Protein AF-A0A9E3XY06-F1 (afdb_monomer_lite)

Secondary structure (DSSP, 8-state):
-----------GGGGS-BTTB-HHHHHHHHHHHHTTTS-TTHHHHHHHHTT--HHHHHHHHHHHHHHHHH-HHHHHHHHHHHHS---

Sequence (87 aa):
MTTHDHHPPSRPELLEPAHGVSLAQYALVARRMAARGYDPAASAEIAEDLGIPLHTWRLARAEWDHRLTTDPAVAAEFSHHYKHPLR

Foldseek 3Di:
DDDPPPLPPDPVVLQPQQLNHGLLNVLVLQLVCVVVVVDPVVSQVSCVVVVHHSVSSVRRVVSLVVSCVPHVVSVVVSVVSNVVHDD

Structure (mmCIF, N/CA/C/O backbone):
data_AF-A0A9E3XY06-F1
#
_entry.id   AF-A0A9E3XY06-F1
#
loop_
_atom_site.group_PDB
_atom_site.id
_atom_site.type_symbol
_atom_site.label_atom_id
_atom_site.label_alt_id
_atom_site.label_comp_id
_atom_site.label_asym_id
_atom_site.label_entity_id
_atom_site.label_seq_id
_atom_site.pdbx_PDB_ins_code
_atom_site.Cartn_x
_atom_site.Cartn_y
_atom_site.Cartn_z
_atom_site.occupancy
_atom_site.B_iso_or_equiv
_atom_site.auth_seq_id
_atom_site.auth_comp_id
_atom_site.auth_asym_id
_atom_site.auth_atom_id
_atom_site.pdbx_PDB_model_num
ATOM 1 N N . MET A 1 1 ? -1.951 21.395 34.265 1.00 42.88 1 MET A N 1
ATOM 2 C CA . MET A 1 1 ? -2.250 21.339 32.820 1.00 42.88 1 MET A CA 1
ATOM 3 C C . MET A 1 1 ? -2.177 19.886 32.415 1.00 42.88 1 MET A C 1
ATOM 5 O O . MET A 1 1 ? -1.089 19.339 32.330 1.00 42.88 1 MET A O 1
ATOM 9 N N . THR A 1 2 ? -3.327 19.231 32.336 1.00 44.19 2 THR A N 1
ATOM 10 C CA . THR A 1 2 ? -3.444 17.821 31.967 1.00 44.19 2 THR A CA 1
ATOM 11 C C . THR A 1 2 ? -3.096 17.668 30.493 1.00 44.19 2 THR A C 1
ATOM 13 O O . THR A 1 2 ? -3.702 18.312 29.640 1.00 44.19 2 THR A O 1
ATOM 16 N N . THR A 1 3 ? -2.092 16.845 30.213 1.00 50.44 3 THR A N 1
ATOM 17 C CA . THR A 1 3 ? -1.743 16.346 28.886 1.00 50.44 3 THR A CA 1
ATOM 18 C C . THR A 1 3 ? -2.971 15.639 28.326 1.00 50.44 3 THR A C 1
ATOM 20 O O . THR A 1 3 ? -3.311 14.539 28.755 1.00 50.44 3 THR A O 1
ATOM 23 N N . HIS A 1 4 ? -3.703 16.301 27.436 1.00 47.38 4 HIS A N 1
ATOM 24 C CA . HIS A 1 4 ? -4.815 15.680 26.730 1.00 47.38 4 HIS A CA 1
ATOM 25 C C . HIS A 1 4 ? -4.217 14.874 25.578 1.00 47.38 4 HIS A C 1
ATOM 27 O O . HIS A 1 4 ? -4.168 15.329 24.438 1.00 47.38 4 HIS A O 1
ATOM 33 N N . ASP A 1 5 ? -3.695 13.695 25.911 1.00 50.94 5 ASP A N 1
ATOM 34 C CA . ASP A 1 5 ? -3.428 12.627 24.951 1.00 50.94 5 ASP A CA 1
ATOM 35 C C . ASP A 1 5 ? -4.793 12.136 24.434 1.00 50.94 5 ASP A C 1
ATOM 37 O O . ASP A 1 5 ? -5.357 11.146 24.891 1.00 50.94 5 ASP A O 1
ATOM 41 N N . HIS A 1 6 ? -5.417 12.922 23.549 1.00 48.31 6 HIS A N 1
ATOM 42 C CA . HIS A 1 6 ? -6.426 12.377 22.652 1.00 48.31 6 HIS A CA 1
ATOM 43 C C . HIS A 1 6 ? -5.641 11.676 21.557 1.00 48.31 6 HIS A C 1
ATOM 45 O O . HIS A 1 6 ? -5.310 12.273 20.536 1.00 48.31 6 HIS A O 1
ATOM 51 N N . HIS A 1 7 ? -5.372 10.394 21.745 1.00 52.34 7 HIS A N 1
ATOM 52 C CA . HIS A 1 7 ? -5.542 9.510 20.611 1.00 52.34 7 HIS A CA 1
ATOM 53 C C . HIS A 1 7 ? -7.038 9.609 20.257 1.00 52.34 7 HIS A C 1
ATOM 55 O O . HIS A 1 7 ? -7.863 9.162 21.063 1.00 52.34 7 HIS A O 1
ATOM 61 N N . PRO A 1 8 ? -7.446 10.297 19.168 1.00 53.62 8 PRO A N 1
ATOM 62 C CA . PRO A 1 8 ? -8.845 10.259 18.771 1.00 53.62 8 PRO A CA 1
ATOM 63 C C . PRO A 1 8 ? -9.231 8.784 18.597 1.00 53.62 8 PRO A C 1
ATOM 65 O O . PRO A 1 8 ? -8.397 8.007 18.131 1.00 53.62 8 PRO A O 1
ATOM 68 N N . PRO A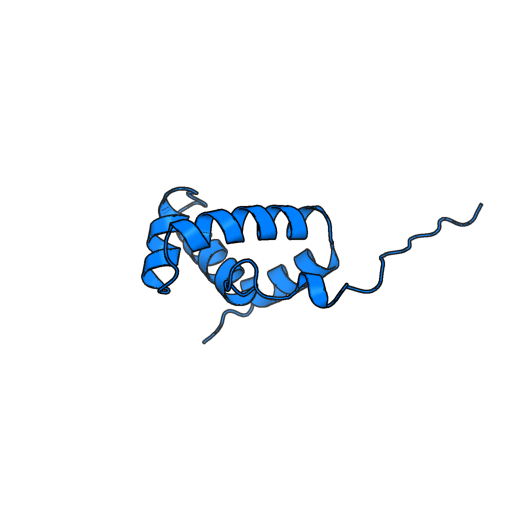 1 9 ? -10.446 8.362 18.986 1.00 55.19 9 PRO A N 1
ATOM 69 C CA . PRO A 1 9 ? -10.898 7.012 18.676 1.00 55.19 9 PRO A CA 1
ATOM 70 C C . PRO A 1 9 ? -10.683 6.775 17.181 1.00 55.19 9 PRO A C 1
ATOM 72 O O . PRO A 1 9 ? -11.030 7.650 16.381 1.00 55.19 9 PRO A O 1
ATOM 75 N N . SER A 1 10 ? -10.063 5.641 16.837 1.00 57.62 10 SER A N 1
ATOM 76 C CA . SER A 1 10 ? -9.772 5.227 15.466 1.00 57.62 10 SER A CA 1
ATOM 77 C C . SER A 1 10 ? -10.965 5.574 14.594 1.00 57.62 10 SER A C 1
ATOM 79 O O . SER A 1 10 ? -12.055 5.040 14.804 1.00 57.62 10 SER A O 1
ATOM 81 N N . ARG A 1 11 ? -10.800 6.527 13.678 1.00 71.69 11 ARG A N 1
ATOM 82 C CA . ARG A 1 11 ? -11.913 6.955 12.839 1.00 71.69 11 ARG A CA 1
ATOM 83 C C . ARG A 1 11 ? -12.169 5.827 11.838 1.00 71.69 11 ARG A C 1
ATOM 85 O O . ARG A 1 11 ? -11.301 5.588 10.999 1.00 71.69 11 ARG A O 1
ATOM 92 N N . PRO A 1 12 ? -13.300 5.104 11.912 1.00 73.94 12 PRO A N 1
ATOM 93 C CA . PRO A 1 12 ? -13.513 3.911 11.090 1.00 73.94 12 PRO A CA 1
ATOM 94 C C . PRO A 1 12 ? -13.502 4.232 9.587 1.00 73.94 12 PRO A C 1
ATOM 96 O O . PRO A 1 12 ? -13.077 3.406 8.788 1.00 73.94 12 PRO A O 1
ATOM 99 N N . GLU A 1 13 ? -13.860 5.465 9.220 1.00 85.00 13 GLU A N 1
ATOM 100 C CA . GLU A 1 13 ? -13.742 6.025 7.866 1.00 85.00 13 GLU A CA 1
ATOM 101 C C . GLU A 1 13 ? -12.300 6.008 7.313 1.00 85.00 13 GLU A C 1
ATOM 103 O O . GLU A 1 13 ? -12.087 5.842 6.115 1.00 85.00 13 GLU A O 1
ATOM 108 N N . LEU A 1 14 ? -11.276 6.094 8.172 1.00 87.12 14 LEU A N 1
ATOM 109 C CA . LEU A 1 14 ? -9.872 6.027 7.747 1.00 87.12 14 LEU A CA 1
ATOM 110 C C . LEU A 1 14 ? -9.426 4.607 7.378 1.00 87.12 14 LEU A C 1
ATOM 112 O O . LEU A 1 14 ? -8.385 4.447 6.737 1.00 87.12 14 LEU A O 1
ATOM 116 N N . LEU A 1 15 ? -10.200 3.584 7.751 1.00 90.88 15 LEU A N 1
ATOM 117 C CA . LEU A 1 15 ? -9.974 2.191 7.358 1.00 90.88 15 LEU A CA 1
ATOM 118 C C . LEU A 1 15 ? -10.754 1.807 6.092 1.00 90.88 15 LEU A C 1
ATOM 120 O O . LEU A 1 15 ? -10.546 0.715 5.559 1.00 90.88 15 LEU A O 1
ATOM 124 N N . GLU A 1 16 ? -11.615 2.692 5.579 1.00 94.06 16 GLU A N 1
ATOM 125 C CA . GLU A 1 16 ? -12.311 2.451 4.318 1.00 94.06 16 GLU A CA 1
ATOM 126 C C . GLU A 1 16 ? -11.325 2.372 3.140 1.00 94.06 16 GLU A C 1
ATOM 128 O O . GLU A 1 16 ? -10.300 3.065 3.146 1.00 94.06 16 GLU A O 1
ATOM 133 N N . PRO A 1 17 ? -11.611 1.552 2.110 1.00 96.12 17 PRO A N 1
ATOM 134 C CA . PRO A 1 17 ? -10.727 1.386 0.960 1.00 96.12 17 PRO A CA 1
ATOM 135 C C . PRO A 1 17 ? -10.381 2.715 0.272 1.00 96.12 17 PRO A C 1
ATOM 137 O O . PRO A 1 17 ? -11.256 3.395 -0.264 1.00 96.12 17 PRO A O 1
ATOM 140 N N . ALA A 1 18 ? -9.092 3.049 0.208 1.00 95.81 18 ALA A N 1
ATOM 141 C CA . ALA A 1 18 ? -8.607 4.206 -0.538 1.00 95.81 18 ALA A CA 1
ATOM 142 C C . ALA A 1 18 ? -8.688 3.909 -2.040 1.00 95.81 18 ALA A C 1
ATOM 144 O O . ALA A 1 18 ? -8.037 2.984 -2.528 1.00 95.81 18 ALA A O 1
ATOM 145 N N . HIS A 1 19 ? -9.520 4.649 -2.776 1.00 95.38 19 HIS A N 1
ATOM 146 C CA . HIS A 1 19 ? -9.765 4.424 -4.208 1.00 95.38 19 HIS A CA 1
ATOM 147 C C . HIS A 1 19 ? -10.118 2.963 -4.569 1.00 95.38 19 HIS A C 1
ATOM 149 O O . HIS A 1 19 ? -9.784 2.483 -5.649 1.00 95.38 19 HIS A O 1
ATOM 155 N N . GLY A 1 20 ? -10.784 2.235 -3.665 1.00 94.12 20 GLY A N 1
ATOM 156 C CA . GLY A 1 20 ? -11.130 0.821 -3.860 1.00 94.12 20 GLY A CA 1
ATOM 157 C C . GLY A 1 20 ? -10.023 -0.177 -3.496 1.00 94.12 20 GLY A C 1
ATOM 158 O O . GLY A 1 20 ? -10.235 -1.381 -3.618 1.00 94.12 20 GLY A O 1
ATOM 159 N N . VAL A 1 21 ? -8.871 0.289 -3.005 1.00 96.62 21 VAL A N 1
ATOM 160 C CA . VAL A 1 21 ? -7.801 -0.558 -2.463 1.00 96.62 21 VAL A CA 1
ATOM 161 C C . VAL A 1 21 ? -7.925 -0.611 -0.945 1.00 96.62 21 VAL A C 1
ATOM 163 O O . VAL A 1 21 ? -7.712 0.381 -0.244 1.00 96.62 21 VAL A O 1
ATOM 166 N N . SER A 1 22 ? -8.258 -1.788 -0.426 1.00 96.06 22 SER A N 1
ATOM 167 C CA . SER A 1 22 ? -8.324 -2.031 1.017 1.00 96.06 22 SER A CA 1
ATOM 168 C C . SER A 1 22 ? -6.946 -1.941 1.682 1.00 96.06 22 SER A C 1
ATOM 170 O O . SER A 1 22 ? -5.912 -2.188 1.052 1.00 96.06 22 SER A O 1
ATOM 172 N N . LEU A 1 23 ? -6.931 -1.680 2.993 1.00 95.44 23 LEU A N 1
ATOM 173 C CA . LEU A 1 23 ? -5.700 -1.683 3.787 1.00 95.44 23 LEU A CA 1
ATOM 174 C C . LEU A 1 23 ? -4.972 -3.036 3.725 1.00 95.44 23 LEU A C 1
ATOM 176 O O . LEU A 1 23 ? -3.745 -3.088 3.676 1.00 95.44 23 LEU A O 1
ATOM 180 N N . ALA A 1 24 ? -5.726 -4.136 3.654 1.00 95.12 24 ALA A N 1
ATOM 181 C CA . ALA A 1 24 ? -5.177 -5.479 3.515 1.00 95.12 24 ALA A CA 1
ATOM 182 C C . ALA A 1 24 ? -4.455 -5.690 2.171 1.00 95.12 24 ALA A C 1
ATOM 184 O O . ALA A 1 24 ? -3.361 -6.255 2.144 1.00 95.12 24 ALA A O 1
ATOM 185 N N . GLN A 1 25 ? -5.022 -5.203 1.060 1.00 96.12 25 GLN A N 1
ATOM 186 C CA . GLN A 1 25 ? -4.352 -5.229 -0.247 1.00 96.12 25 GLN A CA 1
ATOM 187 C C . GLN A 1 25 ? -3.098 -4.347 -0.243 1.00 96.12 25 GLN A C 1
ATOM 189 O O . GLN A 1 25 ? -2.050 -4.781 -0.720 1.00 96.12 25 GLN A O 1
ATOM 194 N N . TYR A 1 26 ? -3.174 -3.150 0.349 1.00 96.38 26 TYR A N 1
ATOM 195 C CA . TYR A 1 26 ? -2.019 -2.262 0.496 1.00 96.38 26 TYR A CA 1
ATOM 196 C C . TYR A 1 26 ? -0.877 -2.935 1.275 1.00 96.38 26 TYR A C 1
ATOM 198 O O . TYR A 1 26 ? 0.265 -2.978 0.811 1.00 96.38 26 TYR A O 1
ATOM 206 N N . ALA A 1 27 ? -1.194 -3.550 2.419 1.00 95.81 27 ALA A N 1
ATOM 207 C CA . ALA A 1 27 ? -0.237 -4.293 3.234 1.00 95.81 27 ALA A CA 1
ATOM 208 C C . ALA A 1 27 ? 0.359 -5.504 2.498 1.00 95.81 27 ALA A C 1
ATOM 210 O O . ALA A 1 27 ? 1.557 -5.774 2.625 1.00 95.81 27 ALA A O 1
ATOM 211 N N . LEU A 1 28 ? -0.439 -6.208 1.689 1.00 94.88 28 LEU A N 1
ATOM 212 C CA . LEU A 1 28 ? 0.039 -7.317 0.862 1.00 94.88 28 LEU A CA 1
ATOM 213 C C . LEU A 1 28 ? 1.056 -6.846 -0.189 1.00 94.88 28 LEU A C 1
ATOM 215 O O . LEU A 1 28 ? 2.109 -7.477 -0.336 1.00 94.88 28 LEU A O 1
ATOM 219 N N . VAL A 1 29 ? 0.786 -5.729 -0.875 1.00 94.56 29 VAL A N 1
ATOM 220 C CA . VAL A 1 29 ? 1.741 -5.125 -1.820 1.00 94.56 29 VAL A CA 1
ATOM 221 C C . VAL A 1 29 ? 3.017 -4.706 -1.090 1.00 94.56 29 VAL A C 1
ATOM 223 O O . VAL A 1 29 ? 4.109 -5.083 -1.515 1.00 94.56 29 VAL A O 1
ATOM 226 N N . ALA A 1 30 ? 2.899 -4.008 0.045 1.00 93.69 30 ALA A N 1
ATOM 227 C CA . ALA A 1 30 ? 4.042 -3.581 0.855 1.00 93.69 30 ALA A CA 1
ATOM 228 C C . ALA A 1 30 ? 4.928 -4.752 1.293 1.00 93.69 30 ALA A C 1
ATOM 230 O O . ALA A 1 30 ? 6.157 -4.684 1.227 1.00 93.69 30 ALA A O 1
ATOM 231 N N . ARG A 1 31 ? 4.315 -5.872 1.672 1.00 92.69 31 ARG A N 1
ATOM 232 C CA . ARG A 1 31 ? 5.047 -7.079 2.053 1.00 92.69 31 ARG A CA 1
ATOM 233 C C . ARG A 1 31 ? 5.750 -7.744 0.871 1.00 92.69 31 ARG A C 1
ATOM 235 O O . ARG A 1 31 ? 6.888 -8.189 1.008 1.00 92.69 31 ARG A O 1
ATOM 242 N N . ARG A 1 32 ? 5.101 -7.815 -0.292 1.00 93.25 32 ARG A N 1
ATOM 243 C CA . ARG A 1 32 ? 5.734 -8.331 -1.518 1.00 93.25 32 ARG A CA 1
ATOM 244 C C . ARG A 1 32 ? 6.876 -7.419 -1.985 1.00 93.25 32 ARG A C 1
ATOM 246 O O . ARG A 1 32 ? 7.888 -7.932 -2.453 1.00 93.25 32 ARG A O 1
ATOM 253 N N . MET A 1 33 ? 6.768 -6.102 -1.781 1.00 92.75 33 MET A N 1
ATOM 254 C CA . MET A 1 33 ? 7.878 -5.165 -1.991 1.00 92.75 33 MET A CA 1
ATOM 255 C C . MET A 1 33 ? 9.041 -5.425 -1.033 1.00 92.75 33 MET A C 1
ATOM 257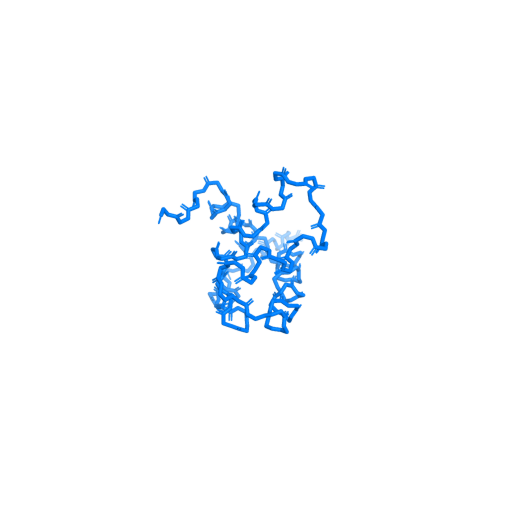 O O . MET A 1 33 ? 10.190 -5.368 -1.459 1.00 92.75 33 MET A O 1
ATOM 261 N N . ALA A 1 34 ? 8.778 -5.747 0.238 1.00 90.88 34 ALA A N 1
ATOM 262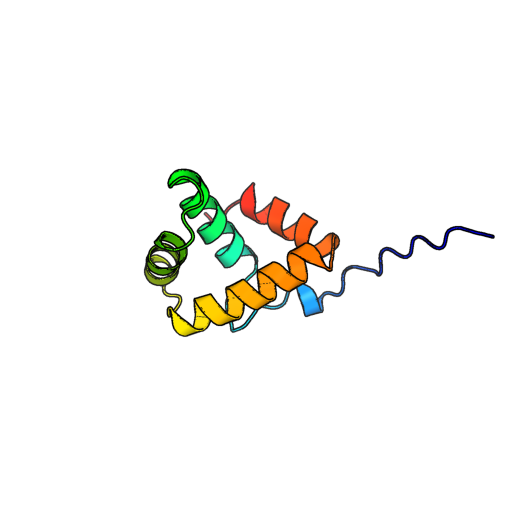 C CA . ALA A 1 34 ? 9.834 -6.050 1.207 1.00 90.88 34 ALA A CA 1
ATOM 263 C C . ALA A 1 34 ? 10.714 -7.234 0.759 1.00 90.88 34 ALA A C 1
ATOM 265 O O . ALA A 1 34 ? 11.931 -7.198 0.932 1.00 90.88 34 ALA A O 1
ATOM 266 N N . ALA A 1 35 ? 10.128 -8.236 0.092 1.00 88.38 35 ALA A N 1
ATOM 267 C CA . ALA A 1 35 ? 10.873 -9.343 -0.520 1.00 88.38 35 ALA A CA 1
ATOM 268 C C . ALA A 1 35 ? 11.751 -8.917 -1.717 1.00 88.38 35 ALA A C 1
ATOM 270 O O . ALA A 1 35 ? 12.647 -9.657 -2.116 1.00 88.38 35 ALA A O 1
ATOM 271 N N . ARG A 1 36 ? 11.506 -7.728 -2.279 1.00 88.75 36 ARG A N 1
ATOM 272 C CA . ARG A 1 36 ? 12.246 -7.109 -3.390 1.00 88.75 36 ARG A CA 1
ATOM 273 C C . ARG A 1 36 ? 13.069 -5.886 -2.946 1.00 88.75 36 ARG A C 1
ATOM 275 O O . ARG A 1 36 ? 13.430 -5.062 -3.776 1.00 88.75 36 ARG A O 1
ATOM 282 N N . GLY A 1 37 ? 13.346 -5.733 -1.646 1.00 89.12 37 GLY A N 1
ATOM 283 C CA . GLY A 1 37 ? 14.153 -4.621 -1.122 1.00 89.12 37 GLY A CA 1
ATOM 284 C C . GLY A 1 37 ? 13.418 -3.281 -0.996 1.00 89.12 37 GLY A C 1
ATOM 285 O O . GLY A 1 37 ? 14.066 -2.242 -0.982 1.00 89.12 37 GLY A O 1
ATOM 286 N N . TYR A 1 38 ? 12.085 -3.300 -0.887 1.00 84.38 38 TYR A N 1
ATOM 287 C CA . TYR A 1 38 ? 11.220 -2.111 -0.824 1.00 84.38 38 TYR A CA 1
ATOM 288 C C . TYR A 1 38 ? 11.264 -1.227 -2.075 1.00 84.38 38 TYR A C 1
ATOM 290 O O . TYR A 1 38 ? 11.055 -0.020 -1.983 1.00 84.38 38 TYR A O 1
ATOM 298 N N . ASP A 1 39 ? 11.500 -1.823 -3.246 1.00 86.75 39 ASP A N 1
ATOM 299 C CA . ASP A 1 39 ? 11.497 -1.089 -4.507 1.00 86.75 39 ASP A CA 1
ATOM 300 C C . ASP A 1 39 ? 10.113 -0.462 -4.799 1.00 86.75 39 ASP A C 1
ATOM 302 O O . ASP A 1 39 ? 9.134 -1.184 -5.033 1.00 86.75 39 ASP A O 1
ATOM 306 N N . PRO A 1 40 ? 10.007 0.881 -4.827 1.00 81.69 40 PRO A N 1
ATOM 307 C CA . PRO A 1 40 ? 8.765 1.566 -5.153 1.00 81.69 40 PRO A CA 1
ATOM 308 C C . PRO A 1 40 ? 8.292 1.303 -6.584 1.00 81.69 40 PRO A C 1
ATOM 310 O O . PRO A 1 40 ? 7.082 1.381 -6.818 1.00 81.69 40 PRO A O 1
ATOM 313 N N . ALA A 1 41 ? 9.203 1.022 -7.524 1.00 86.25 41 ALA A N 1
ATOM 314 C CA . ALA A 1 41 ? 8.854 0.732 -8.913 1.00 86.25 41 ALA A CA 1
ATOM 315 C C . ALA A 1 41 ? 8.162 -0.634 -9.025 1.00 86.25 41 ALA A C 1
ATOM 317 O O . ALA A 1 41 ? 7.084 -0.723 -9.613 1.00 86.25 41 ALA A O 1
ATOM 318 N N . ALA A 1 42 ? 8.682 -1.653 -8.332 1.00 89.44 42 ALA A N 1
ATOM 319 C CA . ALA A 1 42 ? 8.054 -2.972 -8.238 1.00 89.44 42 ALA A CA 1
ATOM 320 C C . ALA A 1 42 ? 6.633 -2.953 -7.639 1.00 89.44 42 ALA A C 1
ATOM 322 O O . ALA A 1 42 ? 5.853 -3.874 -7.881 1.00 89.44 42 ALA A O 1
ATOM 323 N N . SER A 1 43 ? 6.266 -1.916 -6.873 1.00 90.94 43 SER A N 1
ATOM 324 C CA . SER A 1 43 ? 4.919 -1.780 -6.293 1.00 90.94 43 SER A CA 1
ATOM 325 C C . SER A 1 43 ? 3.807 -1.791 -7.344 1.00 90.94 43 SER A C 1
ATOM 327 O O . SER A 1 43 ? 2.743 -2.349 -7.091 1.00 90.94 43 SER A O 1
ATOM 329 N N . ALA A 1 44 ? 4.070 -1.204 -8.516 1.00 91.31 44 ALA A N 1
ATOM 330 C CA . ALA A 1 44 ? 3.132 -1.130 -9.629 1.00 91.31 44 ALA A CA 1
ATOM 331 C C . ALA A 1 44 ? 2.843 -2.521 -10.198 1.00 91.31 44 ALA A C 1
ATOM 333 O O . ALA A 1 44 ? 1.690 -2.934 -10.242 1.00 91.31 44 ALA A O 1
ATOM 334 N N . GLU A 1 45 ? 3.895 -3.268 -10.535 1.00 92.69 45 GLU A N 1
ATOM 335 C CA . GLU A 1 45 ? 3.781 -4.632 -11.060 1.00 92.69 45 GLU A CA 1
ATOM 336 C C . GLU A 1 45 ? 3.064 -5.562 -10.076 1.00 92.69 45 GLU A C 1
ATOM 338 O O . GLU A 1 45 ? 2.222 -6.370 -10.459 1.00 92.69 45 GLU A O 1
ATOM 343 N N . ILE A 1 46 ? 3.382 -5.443 -8.782 1.00 94.38 46 ILE A N 1
ATOM 344 C CA . ILE A 1 46 ? 2.748 -6.245 -7.734 1.00 94.38 46 ILE A CA 1
ATOM 345 C C . ILE A 1 46 ? 1.263 -5.889 -7.596 1.00 94.38 46 ILE A C 1
ATOM 347 O O . ILE A 1 46 ? 0.445 -6.781 -7.384 1.00 94.38 46 ILE A O 1
ATOM 351 N N . ALA A 1 47 ? 0.911 -4.605 -7.673 1.00 94.38 47 ALA A N 1
ATOM 352 C CA . ALA A 1 47 ? -0.478 -4.170 -7.615 1.00 94.38 47 ALA A CA 1
ATOM 353 C C . ALA A 1 47 ? -1.271 -4.683 -8.829 1.00 94.38 47 ALA A C 1
ATOM 355 O O . ALA A 1 47 ? -2.380 -5.189 -8.656 1.00 94.38 47 ALA A O 1
ATOM 356 N N . GLU A 1 48 ? -0.683 -4.640 -10.027 1.00 94.44 48 GLU A N 1
ATOM 357 C CA . GLU A 1 48 ? -1.293 -5.188 -11.243 1.00 94.44 48 GLU A CA 1
ATOM 358 C C . GLU A 1 48 ? -1.497 -6.710 -11.163 1.00 94.44 48 GLU A C 1
ATOM 360 O O . GLU A 1 48 ? -2.566 -7.190 -11.535 1.00 94.44 48 GLU A O 1
ATOM 365 N N . ASP A 1 49 ? -0.547 -7.466 -10.594 1.00 93.81 49 ASP A N 1
ATOM 366 C CA . ASP A 1 49 ? -0.695 -8.912 -10.322 1.00 93.81 49 ASP A CA 1
ATOM 367 C C . ASP A 1 49 ? -1.873 -9.221 -9.377 1.00 93.81 49 ASP A C 1
ATOM 369 O O . ASP A 1 49 ? -2.500 -10.276 -9.461 1.00 93.81 49 ASP A O 1
ATOM 373 N N . LEU A 1 50 ? -2.225 -8.273 -8.504 1.00 91.56 50 LEU A N 1
ATOM 374 C CA . LEU A 1 50 ? -3.394 -8.348 -7.622 1.00 91.56 50 LEU A CA 1
ATOM 375 C C . LEU A 1 50 ? -4.680 -7.803 -8.270 1.00 91.56 50 LEU A C 1
ATOM 377 O O . LEU A 1 50 ? -5.704 -7.688 -7.593 1.00 91.56 50 LEU A O 1
ATOM 381 N N . GLY A 1 51 ? -4.642 -7.454 -9.559 1.00 94.44 51 GLY A N 1
ATOM 382 C CA . GLY A 1 51 ? -5.776 -6.909 -10.305 1.00 94.44 51 GLY A CA 1
ATOM 383 C C . GLY A 1 51 ? -6.083 -5.440 -10.005 1.00 94.44 51 GLY A C 1
ATOM 384 O O . GLY A 1 51 ? -7.177 -4.972 -10.317 1.00 94.44 51 GLY A O 1
ATOM 385 N N . ILE A 1 52 ? -5.150 -4.704 -9.395 1.00 95.69 52 ILE A N 1
ATOM 386 C CA . ILE A 1 52 ? -5.305 -3.279 -9.086 1.00 95.69 52 ILE A CA 1
ATOM 387 C C . ILE A 1 52 ? -4.705 -2.467 -10.243 1.00 95.69 52 ILE A C 1
ATOM 389 O O . ILE A 1 52 ? -3.497 -2.544 -10.471 1.00 95.69 52 ILE A O 1
ATOM 393 N N . PRO A 1 53 ? -5.496 -1.646 -10.959 1.00 94.81 53 PRO A N 1
ATOM 394 C CA . PRO A 1 53 ? -4.963 -0.812 -12.029 1.00 94.81 53 PRO A CA 1
ATOM 395 C C . PRO A 1 53 ? -3.902 0.167 -11.513 1.00 94.81 53 PRO A C 1
ATOM 397 O O . PRO A 1 53 ? -4.075 0.776 -10.456 1.00 94.81 53 PRO A O 1
ATOM 400 N N . LEU A 1 54 ? -2.847 0.411 -12.297 1.00 92.12 54 LEU A N 1
ATOM 401 C CA . LEU A 1 54 ? -1.751 1.310 -11.909 1.00 92.12 54 LEU A CA 1
ATOM 402 C C . LEU A 1 54 ? -2.230 2.704 -11.465 1.00 92.12 54 LEU A C 1
ATOM 404 O O . LEU A 1 54 ? -1.733 3.255 -10.482 1.00 92.12 54 LEU A O 1
ATOM 408 N N . HIS A 1 55 ? -3.196 3.290 -12.178 1.00 93.44 55 HIS A N 1
ATOM 409 C CA . HIS A 1 55 ? -3.734 4.606 -11.822 1.00 93.44 55 HIS A CA 1
ATOM 410 C C . HIS A 1 55 ? -4.419 4.580 -10.445 1.00 93.44 55 HIS A C 1
ATOM 412 O O . HIS A 1 55 ? -4.195 5.477 -9.634 1.00 93.44 55 HIS A O 1
ATOM 418 N N . THR A 1 56 ? -5.187 3.525 -10.160 1.00 95.50 56 THR A N 1
ATOM 419 C CA . THR A 1 56 ? -5.847 3.287 -8.874 1.00 95.50 56 THR A CA 1
ATOM 420 C C . THR A 1 56 ? -4.816 3.097 -7.770 1.00 95.50 56 THR A C 1
ATOM 422 O O . THR A 1 56 ? -4.908 3.742 -6.729 1.00 95.50 56 THR A O 1
ATOM 425 N N . TRP A 1 57 ? -3.790 2.280 -8.025 1.00 95.44 57 TRP A N 1
ATOM 426 C CA . TRP A 1 57 ? -2.709 2.025 -7.077 1.00 95.44 57 TRP A CA 1
ATOM 427 C C . TRP A 1 57 ? -1.980 3.305 -6.670 1.00 95.44 57 TRP A C 1
ATOM 429 O O . TRP A 1 57 ? -1.751 3.527 -5.486 1.00 95.44 57 TRP A O 1
ATOM 439 N N . ARG A 1 58 ? -1.640 4.181 -7.624 1.00 94.62 58 ARG A N 1
ATOM 440 C CA . ARG A 1 58 ? -0.918 5.430 -7.324 1.00 94.62 58 ARG A CA 1
ATOM 441 C C . ARG A 1 58 ? -1.718 6.365 -6.420 1.00 94.62 58 ARG A C 1
ATOM 443 O O . ARG A 1 58 ? -1.136 6.954 -5.512 1.00 94.62 58 ARG A O 1
ATOM 450 N N . LEU A 1 59 ? -3.021 6.491 -6.668 1.00 96.12 59 LEU A N 1
ATOM 451 C CA . LEU A 1 59 ? -3.913 7.311 -5.850 1.00 96.12 59 LEU A CA 1
ATOM 452 C C . LEU A 1 59 ? -4.089 6.701 -4.454 1.00 96.12 59 LEU A C 1
ATOM 454 O O . LEU A 1 59 ? -3.841 7.368 -3.452 1.00 96.12 59 LEU A O 1
ATOM 458 N N . ALA A 1 60 ? -4.408 5.405 -4.394 1.00 96.50 60 ALA A N 1
ATOM 459 C CA . ALA A 1 60 ? -4.570 4.677 -3.142 1.00 96.50 60 ALA A CA 1
ATOM 460 C C . ALA A 1 60 ? -3.304 4.687 -2.280 1.00 96.50 60 ALA A C 1
ATOM 462 O O . ALA A 1 60 ? -3.387 4.876 -1.072 1.00 96.50 60 ALA A O 1
ATOM 463 N N . ARG A 1 61 ? -2.125 4.504 -2.885 1.00 95.44 61 ARG A N 1
ATOM 464 C CA . ARG A 1 61 ? -0.842 4.528 -2.178 1.00 95.44 61 ARG A CA 1
ATOM 465 C C . ARG A 1 61 ? -0.589 5.879 -1.523 1.00 95.44 61 ARG A C 1
ATOM 467 O O . ARG A 1 61 ? -0.227 5.907 -0.356 1.00 95.44 61 ARG A O 1
ATOM 474 N N . ALA A 1 62 ? -0.785 6.978 -2.253 1.00 95.44 62 ALA A N 1
ATOM 475 C CA . ALA A 1 62 ? -0.582 8.316 -1.703 1.00 95.44 62 ALA A CA 1
ATOM 476 C C . ALA A 1 62 ? -1.504 8.577 -0.501 1.00 95.44 62 ALA A C 1
ATOM 478 O O . ALA A 1 62 ?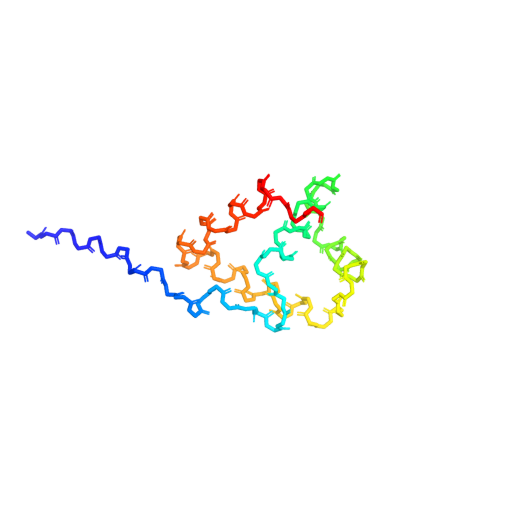 -1.075 9.132 0.510 1.00 95.44 62 ALA A O 1
ATOM 479 N N . GLU A 1 63 ? -2.757 8.132 -0.593 1.00 95.69 63 GLU A N 1
ATOM 480 C CA . GLU A 1 63 ? -3.720 8.252 0.494 1.00 95.69 63 GLU A CA 1
ATOM 481 C C . GLU A 1 63 ? -3.377 7.344 1.685 1.00 95.69 63 GLU A C 1
ATOM 483 O O . GLU A 1 63 ? -3.385 7.812 2.823 1.00 95.69 63 GLU A O 1
ATOM 488 N N . TRP A 1 64 ? -3.006 6.082 1.456 1.00 96.44 64 TRP A N 1
ATOM 489 C CA . TRP A 1 64 ? -2.576 5.185 2.529 1.00 96.44 64 TRP A CA 1
ATOM 490 C C . TRP A 1 64 ? -1.298 5.670 3.213 1.00 96.44 64 TRP A C 1
ATOM 492 O O . TRP A 1 64 ? -1.251 5.673 4.439 1.00 96.44 64 TRP A O 1
ATOM 502 N N . ASP A 1 65 ? -0.304 6.151 2.466 1.00 94.56 65 ASP A N 1
ATOM 503 C CA . ASP A 1 65 ? 0.915 6.743 3.032 1.00 94.56 65 ASP A CA 1
ATOM 504 C C . ASP A 1 65 ? 0.579 7.957 3.920 1.00 94.56 65 ASP A C 1
ATOM 506 O O . ASP A 1 65 ? 1.113 8.102 5.024 1.00 94.56 65 ASP A O 1
ATOM 510 N N . HIS A 1 66 ? -0.367 8.801 3.494 1.00 94.75 66 HIS A N 1
ATOM 511 C CA . HIS A 1 66 ? -0.846 9.920 4.305 1.00 94.75 66 HIS A CA 1
ATOM 512 C C . HIS A 1 66 ? -1.575 9.456 5.577 1.00 94.75 66 HIS A C 1
ATOM 514 O O . HIS A 1 66 ? -1.283 9.944 6.672 1.00 94.75 66 HIS A O 1
ATOM 520 N N . ARG A 1 67 ? -2.491 8.487 5.464 1.00 94.62 67 ARG A N 1
ATOM 521 C CA . ARG A 1 67 ? -3.250 7.958 6.609 1.00 94.62 67 ARG A CA 1
ATOM 522 C C . ARG A 1 67 ? -2.336 7.252 7.616 1.00 94.62 67 ARG A C 1
ATOM 524 O O . ARG A 1 67 ? -2.461 7.502 8.807 1.00 94.62 67 ARG A O 1
ATOM 531 N N . LEU A 1 68 ? -1.371 6.452 7.155 1.00 94.06 68 LEU A N 1
ATOM 532 C CA . LEU A 1 68 ? -0.403 5.740 8.006 1.00 94.06 68 LEU A CA 1
ATOM 533 C C . LEU A 1 68 ? 0.526 6.673 8.784 1.00 94.06 68 LEU A C 1
ATOM 535 O O . LEU A 1 68 ? 0.965 6.329 9.879 1.00 94.06 68 LEU A O 1
ATOM 539 N N . THR A 1 69 ? 0.852 7.833 8.214 1.00 92.69 69 THR A N 1
ATOM 540 C CA . THR A 1 69 ? 1.718 8.830 8.862 1.00 92.69 69 THR A CA 1
ATOM 541 C C . THR A 1 69 ? 0.952 9.760 9.799 1.00 92.69 69 THR A C 1
ATOM 543 O O . THR A 1 69 ? 1.541 10.296 10.735 1.00 92.69 69 THR A O 1
ATOM 546 N N . THR A 1 70 ? -0.348 9.943 9.564 1.00 89.88 70 THR A N 1
ATOM 547 C CA . THR A 1 70 ? -1.189 10.887 10.314 1.00 89.88 70 THR A CA 1
ATOM 548 C C . THR A 1 70 ? -1.980 10.212 11.432 1.00 89.88 70 THR A C 1
ATOM 550 O O . THR A 1 70 ? -2.244 10.847 12.452 1.00 89.88 70 THR A O 1
ATOM 553 N N . ASP A 1 71 ? -2.351 8.940 11.265 1.00 90.50 71 ASP A N 1
ATOM 554 C CA . ASP A 1 71 ? -3.214 8.224 12.199 1.00 90.50 71 ASP A CA 1
ATOM 555 C C . ASP A 1 71 ? -2.558 6.926 12.723 1.00 90.50 71 ASP A C 1
ATOM 557 O O . ASP A 1 71 ? -2.390 5.946 11.983 1.00 90.50 71 ASP A O 1
ATOM 561 N N . PRO A 1 72 ? -2.180 6.884 14.014 1.00 89.31 72 PRO A N 1
ATOM 562 C CA . PRO A 1 72 ? -1.550 5.708 14.608 1.00 89.31 72 PRO A CA 1
ATOM 563 C C . PRO A 1 72 ? -2.457 4.469 14.678 1.00 89.31 72 PRO A C 1
ATOM 565 O O . PRO A 1 72 ? -1.930 3.355 14.729 1.00 89.31 72 PRO A O 1
ATOM 568 N N . ALA A 1 73 ? -3.787 4.608 14.653 1.00 89.50 73 ALA A N 1
ATOM 569 C CA . ALA A 1 73 ? -4.677 3.450 14.604 1.00 89.50 73 ALA A CA 1
ATOM 570 C C . ALA A 1 73 ? -4.656 2.785 13.223 1.00 89.50 73 ALA A C 1
ATOM 572 O O . ALA A 1 73 ? -4.602 1.558 13.134 1.00 89.50 73 ALA A O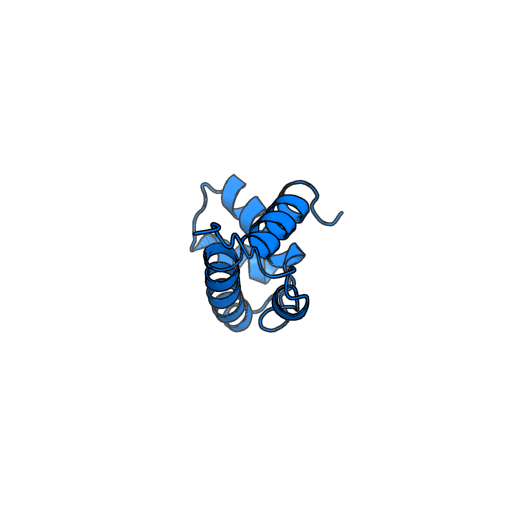 1
ATOM 573 N N . VAL A 1 74 ? -4.595 3.574 12.144 1.00 92.81 74 VAL A N 1
ATOM 574 C CA . VAL A 1 74 ? -4.384 3.036 10.788 1.00 92.81 74 VAL A CA 1
ATOM 575 C C . VAL A 1 74 ? -3.039 2.306 10.699 1.00 92.81 74 VAL A C 1
ATOM 577 O O . VAL A 1 74 ? -2.960 1.217 10.125 1.00 92.81 74 VAL A O 1
ATOM 580 N N . ALA A 1 75 ? -1.983 2.849 11.316 1.00 93.75 75 ALA A N 1
ATOM 581 C CA . ALA A 1 75 ? -0.675 2.190 11.381 1.00 93.75 75 ALA A CA 1
ATOM 582 C C . ALA A 1 75 ? -0.706 0.853 12.151 1.00 93.75 75 ALA A C 1
ATOM 584 O O . ALA A 1 75 ? -0.031 -0.112 11.762 1.00 93.75 75 ALA A O 1
ATOM 585 N N . ALA A 1 76 ? -1.505 0.769 13.219 1.00 92.38 76 ALA A N 1
ATOM 586 C CA . ALA A 1 7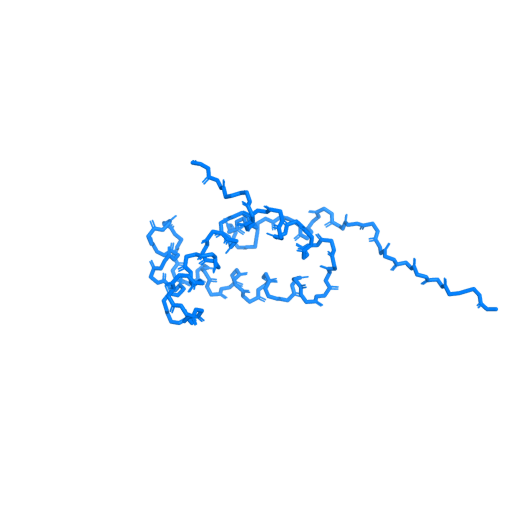6 ? -1.716 -0.468 13.967 1.00 92.38 76 ALA A CA 1
ATOM 587 C C . ALA A 1 76 ? -2.437 -1.533 13.118 1.00 92.38 76 ALA A C 1
ATOM 589 O O . ALA A 1 76 ? -1.953 -2.666 13.026 1.00 92.38 76 ALA A O 1
ATOM 590 N N . GLU A 1 77 ? -3.515 -1.159 12.423 1.00 94.06 77 GLU A N 1
ATOM 591 C CA . GLU A 1 77 ? -4.265 -2.070 11.544 1.00 94.06 77 GLU A CA 1
ATOM 592 C C . GLU A 1 77 ? -3.438 -2.527 10.336 1.00 94.06 77 GLU A C 1
ATOM 594 O O . GLU A 1 77 ? -3.424 -3.709 9.980 1.00 94.06 77 GLU A O 1
ATOM 599 N N . PHE A 1 78 ? -2.644 -1.633 9.746 1.00 95.06 78 PHE A N 1
ATOM 600 C CA . PHE A 1 78 ? -1.684 -2.009 8.709 1.00 95.06 78 PHE A CA 1
ATOM 601 C C . PHE A 1 78 ? -0.702 -3.062 9.211 1.00 95.06 78 PHE A C 1
ATOM 603 O O . PHE A 1 78 ? -0.471 -4.072 8.546 1.00 95.06 78 PHE A O 1
ATOM 610 N N . SER A 1 79 ? -0.145 -2.849 10.405 1.00 95.19 79 SER A N 1
ATOM 611 C CA . SER A 1 79 ? 0.797 -3.785 11.017 1.00 95.19 79 SER A CA 1
ATOM 612 C C . SER A 1 79 ? 0.160 -5.155 11.254 1.00 95.19 79 SER A C 1
ATOM 614 O O . SER A 1 79 ? 0.841 -6.174 11.112 1.00 95.19 79 SER A O 1
ATOM 616 N N . HIS A 1 80 ? -1.134 -5.196 11.587 1.00 94.81 80 HIS A N 1
ATOM 617 C CA . HIS A 1 80 ? -1.894 -6.436 11.698 1.00 94.81 80 HIS A CA 1
ATOM 618 C C . HIS A 1 80 ? -1.974 -7.165 10.348 1.00 94.81 80 HIS A C 1
ATOM 620 O O . HIS A 1 80 ? -1.505 -8.301 10.250 1.00 94.81 80 HIS A O 1
ATOM 626 N N . HIS A 1 81 ? -2.461 -6.508 9.290 1.00 94.88 81 HIS A N 1
ATOM 627 C CA . HIS A 1 81 ? -2.566 -7.108 7.950 1.00 94.88 81 HIS A CA 1
ATOM 628 C C . HIS A 1 81 ? -1.213 -7.504 7.347 1.00 94.88 81 HIS A C 1
ATOM 630 O O . HIS A 1 81 ? -1.095 -8.523 6.667 1.00 94.88 81 HIS A O 1
ATOM 636 N N . TYR A 1 82 ? -0.164 -6.729 7.617 1.00 93.62 82 TYR A N 1
ATOM 637 C CA . TYR A 1 82 ? 1.188 -7.024 7.150 1.00 93.62 82 TYR A CA 1
ATOM 638 C C . TYR A 1 82 ? 1.718 -8.341 7.747 1.00 93.62 82 TYR A C 1
ATOM 640 O O . TYR A 1 82 ? 2.296 -9.179 7.042 1.00 93.62 82 TYR A O 1
ATOM 648 N N . LYS A 1 83 ? 1.483 -8.554 9.051 1.00 94.12 83 LYS A N 1
ATOM 649 C CA . LYS A 1 83 ? 1.863 -9.781 9.775 1.00 94.12 83 LYS A CA 1
ATOM 650 C C . LYS A 1 83 ? 0.946 -10.960 9.437 1.00 94.12 83 LYS A C 1
ATOM 652 O O . LYS A 1 83 ? 1.427 -12.088 9.318 1.00 94.12 83 LYS A O 1
ATOM 657 N N . HIS A 1 84 ? -0.342 -10.693 9.241 1.00 92.06 84 HIS A N 1
ATOM 658 C CA . HIS A 1 84 ? -1.394 -11.673 8.974 1.00 92.06 84 HIS A CA 1
ATOM 659 C C . HIS A 1 84 ? -2.005 -11.421 7.588 1.00 92.06 84 HIS A C 1
ATOM 661 O O . HIS A 1 84 ? -3.075 -10.822 7.479 1.00 92.06 84 HIS A O 1
ATOM 667 N N . PRO A 1 85 ? -1.315 -11.847 6.515 1.00 83.38 85 PRO A N 1
ATOM 668 C CA . PRO A 1 85 ? -1.761 -11.589 5.158 1.00 83.38 85 PRO A CA 1
ATOM 669 C C . PRO A 1 85 ? -3.038 -12.385 4.878 1.00 83.38 85 PRO A C 1
ATOM 671 O O . PRO A 1 85 ? -3.266 -13.447 5.468 1.00 83.38 85 PRO A O 1
ATOM 674 N N . LEU A 1 86 ? -3.833 -11.895 3.930 1.00 76.38 86 LEU A N 1
ATOM 675 C CA . LEU A 1 86 ? -4.937 -12.663 3.360 1.00 76.38 86 LEU A CA 1
ATOM 676 C C . LEU A 1 86 ? -4.387 -13.993 2.805 1.00 76.38 86 LEU A C 1
ATOM 678 O O . LEU A 1 86 ? -3.338 -13.996 2.155 1.00 76.38 86 LEU A O 1
ATOM 682 N N . ARG A 1 87 ? -5.045 -15.107 3.152 1.00 63.09 87 ARG A N 1
ATOM 683 C CA . ARG A 1 87 ? -4.691 -16.461 2.696 1.00 63.09 87 ARG A CA 1
ATOM 684 C C . ARG A 1 87 ? -5.195 -16.730 1.288 1.00 63.09 87 ARG A C 1
ATOM 686 O O . ARG A 1 87 ? -6.294 -16.229 0.970 1.00 63.09 87 ARG A O 1
#

pLDDT: mean 86.97, std 14.42, range [42.88, 96.62]

Radius of gyration: 14.16 Å; chains: 1; bounding box: 28×38×45 Å